Protein AF-A0A7H4NV39-F1 (afdb_monomer)

Sequence (110 aa):
MNKSQVEIFMLMVREGSIHIASQRLGIVPSLITTTVCALENELGFNLITRGRNIRKVTLTEKGHAFYRLAPELLRLLNAIADIRAGIKRPGESSPPGKIISSARENTGRF

Nearest PDB structures (foldseek):
  4iht-assembly2_C  TM=8.355E-01  e=1.349E-05  Acinetobacter baylyi ADP1
  4ihs-assembly3_C  TM=8.305E-01  e=1.190E-05  Acinetobacter baylyi ADP1
  4ihs-assembly1_B  TM=8.115E-01  e=1.349E-05  Acinetobacter baylyi ADP1
  5y9s-assembly1_B  TM=8.559E-01  e=1.060E-04  Vibrio vulnificus CMCP6
  7dwn-assembly1_D  TM=8.348E-01  e=5.050E-04  Aliivibrio fischeri ES114

Radius of gyration: 26.35 Å; Cα contacts (8 Å, |Δi|>4): 78; chains: 1; bounding box: 83×27×65 Å

InterPro domains:
  IPR000847 LysR, HTH, N-terminal domain [PF00126] (5-63)
  IPR000847 LysR, HTH, N-terminal domain [PS50931] (1-60)
  IPR036388 Winged helix-like DNA-binding domain superfamily [G3DSA:1.10.10.10] (1-85)
  IPR036390 Winged helix DNA-binding domain superfamily [SSF46785] (1-86)

Organism: NCBI:txid2058152

Secondary structure (DSSP, 8-state):
--HHHHHHHHHHHHHS-HHHHHHHHTS-HHHHHHHHHHHHHHHTS-SB---TT-SS--B-HHHHHHHHHHHHHHHHHHHHHHHHTT---TT-------------------

Solvent-accessible surface area (backbone atoms only — not comparable to full-atom values): 6749 Å² total; per-residue (Å²): 134,58,69,66,40,53,51,52,46,52,44,26,57,73,62,31,15,48,66,59,32,18,64,74,69,73,44,62,54,68,57,56,53,51,39,42,50,51,44,23,62,75,70,74,47,64,39,53,64,86,60,91,80,65,69,58,61,42,67,29,76,63,19,52,55,47,61,71,47,44,65,60,52,50,52,51,54,48,53,54,48,42,58,73,67,58,70,81,64,93,79,75,74,74,74,80,79,79,83,81,77,88,75,90,78,83,82,73,89,130

Mean predicted aligned error: 11.21 Å

Structure (mmCIF, N/CA/C/O backbone):
data_AF-A0A7H4NV39-F1
#
_entry.id   AF-A0A7H4NV39-F1
#
loop_
_atom_site.group_PDB
_atom_site.id
_atom_site.type_symbol
_atom_site.label_atom_id
_atom_site.label_alt_id
_atom_site.label_comp_id
_atom_site.label_asym_id
_atom_site.label_entity_id
_atom_site.label_seq_id
_atom_site.pdbx_PDB_ins_code
_atom_site.Cartn_x
_atom_site.Cartn_y
_atom_site.Cartn_z
_atom_site.occupancy
_atom_site.B_iso_or_equiv
_atom_site.auth_seq_id
_atom_site.auth_comp_id
_atom_site.auth_asym_id
_atom_site.auth_atom_id
_atom_site.pdbx_PDB_model_num
ATOM 1 N N . MET A 1 1 ? 1.103 8.136 -9.285 1.00 87.94 1 MET A N 1
ATOM 2 C CA . MET A 1 1 ? 1.259 6.920 -8.468 1.00 87.94 1 MET A CA 1
ATOM 3 C C . MET A 1 1 ? 2.587 6.315 -8.856 1.00 87.94 1 MET A C 1
ATOM 5 O O . MET A 1 1 ? 2.850 6.216 -10.051 1.00 87.94 1 MET A O 1
ATOM 9 N N . ASN A 1 2 ? 3.440 5.953 -7.901 1.00 90.94 2 ASN A N 1
ATOM 10 C CA . ASN A 1 2 ? 4.752 5.365 -8.171 1.00 90.94 2 ASN A CA 1
ATOM 11 C C . ASN A 1 2 ? 4.868 3.933 -7.619 1.00 90.94 2 ASN A C 1
ATOM 13 O O . ASN A 1 2 ? 4.080 3.498 -6.782 1.00 90.94 2 ASN A O 1
ATOM 17 N N . LYS A 1 3 ? 5.863 3.185 -8.109 1.00 94.69 3 LYS A N 1
ATOM 18 C CA . LYS A 1 3 ? 6.096 1.783 -7.732 1.00 94.69 3 LYS A CA 1
ATOM 19 C C . LYS A 1 3 ? 6.280 1.608 -6.218 1.00 94.69 3 LYS A C 1
ATOM 21 O O . LYS A 1 3 ? 5.638 0.748 -5.624 1.00 94.69 3 LYS A O 1
ATOM 26 N N . SER A 1 4 ? 7.097 2.454 -5.592 1.00 95.06 4 SER A N 1
ATOM 27 C CA . SER A 1 4 ? 7.420 2.353 -4.164 1.00 95.06 4 SER A CA 1
ATOM 28 C C . SER A 1 4 ? 6.196 2.542 -3.263 1.00 95.06 4 SER A C 1
ATOM 30 O O . SER A 1 4 ? 6.068 1.847 -2.259 1.00 95.06 4 SER A O 1
ATOM 32 N N . GLN A 1 5 ? 5.258 3.421 -3.634 1.00 96.25 5 GLN A N 1
ATOM 33 C CA . GLN A 1 5 ? 3.979 3.577 -2.935 1.00 96.25 5 GLN A CA 1
ATOM 34 C C . GLN A 1 5 ? 3.188 2.262 -2.919 1.00 96.25 5 GLN A C 1
ATOM 36 O O . GLN A 1 5 ? 2.689 1.849 -1.870 1.00 96.25 5 GLN A O 1
ATOM 41 N N . VAL A 1 6 ? 3.105 1.586 -4.069 1.00 97.06 6 VAL A N 1
ATOM 42 C CA . VAL A 1 6 ? 2.389 0.311 -4.212 1.00 97.06 6 VAL A CA 1
ATOM 43 C C . VAL A 1 6 ? 3.095 -0.804 -3.432 1.00 97.06 6 VAL A C 1
ATOM 45 O O . VAL A 1 6 ? 2.431 -1.583 -2.751 1.00 97.06 6 VAL A O 1
ATOM 48 N N . GLU A 1 7 ? 4.429 -0.862 -3.461 1.00 96.75 7 GLU A N 1
ATOM 49 C CA . GLU A 1 7 ? 5.216 -1.840 -2.692 1.00 96.75 7 GLU A CA 1
ATOM 50 C C . GLU A 1 7 ? 5.043 -1.667 -1.178 1.00 96.75 7 GLU A C 1
ATOM 52 O O . GLU A 1 7 ? 4.814 -2.647 -0.464 1.00 96.75 7 GLU A O 1
ATOM 57 N N . ILE A 1 8 ? 5.092 -0.424 -0.689 1.00 96.12 8 ILE A N 1
ATOM 58 C CA . ILE A 1 8 ? 4.892 -0.103 0.729 1.00 96.12 8 ILE A CA 1
ATOM 59 C C . ILE A 1 8 ? 3.480 -0.493 1.173 1.00 96.12 8 ILE A C 1
ATOM 61 O O . ILE A 1 8 ? 3.322 -1.117 2.224 1.00 96.12 8 ILE A O 1
ATOM 65 N N . PHE A 1 9 ? 2.461 -0.181 0.367 1.00 96.56 9 PHE A N 1
ATOM 66 C CA . PHE A 1 9 ? 1.089 -0.615 0.625 1.00 96.56 9 PHE A CA 1
ATOM 67 C C . PHE A 1 9 ? 0.981 -2.148 0.687 1.00 96.56 9 PHE A C 1
ATOM 69 O O . PHE A 1 9 ? 0.458 -2.690 1.660 1.00 96.56 9 PHE A O 1
ATOM 76 N N . MET A 1 10 ? 1.522 -2.858 -0.308 1.00 96.94 10 MET A N 1
ATOM 77 C CA . MET A 1 10 ? 1.486 -4.323 -0.366 1.00 96.94 10 MET A CA 1
ATOM 78 C C . MET A 1 10 ? 2.144 -4.968 0.855 1.00 96.94 10 MET A C 1
ATOM 80 O O . MET A 1 10 ? 1.593 -5.911 1.42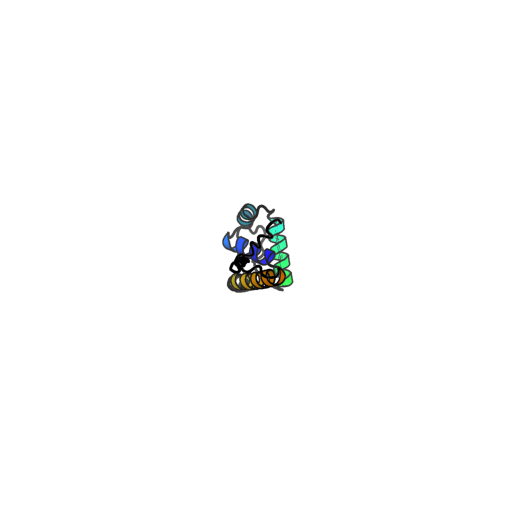7 1.00 96.94 10 MET A O 1
ATOM 84 N N . LEU A 1 11 ? 3.307 -4.461 1.271 1.00 95.69 11 LEU A N 1
ATOM 85 C CA . LEU A 1 11 ? 4.002 -4.968 2.447 1.00 95.69 11 LEU A CA 1
ATOM 86 C C . LEU A 1 11 ? 3.222 -4.670 3.731 1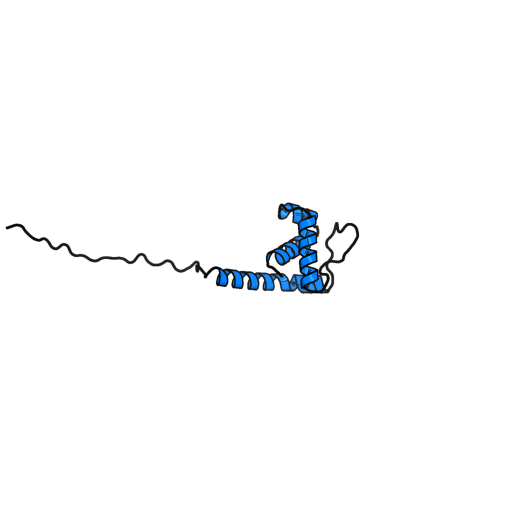.00 95.69 11 LEU A C 1
ATOM 88 O O . LEU A 1 11 ? 3.036 -5.570 4.543 1.00 95.69 11 LEU A O 1
ATOM 92 N N . MET A 1 12 ? 2.723 -3.443 3.897 1.00 93.88 12 MET A N 1
ATOM 93 C CA . MET A 1 12 ? 1.891 -3.063 5.043 1.00 93.88 12 MET A CA 1
ATOM 94 C C . MET A 1 12 ? 0.702 -4.017 5.214 1.00 93.88 12 MET A C 1
ATOM 96 O O . MET A 1 12 ? 0.437 -4.477 6.325 1.00 93.88 12 MET A O 1
ATOM 100 N N . VAL A 1 13 ? -0.012 -4.309 4.124 1.00 94.38 13 VAL A N 1
ATOM 101 C CA . VAL A 1 13 ? -1.178 -5.202 4.138 1.00 94.38 13 VAL A CA 1
ATOM 102 C C . VAL A 1 13 ? -0.769 -6.636 4.455 1.00 94.38 13 VAL A C 1
ATOM 104 O O . VAL A 1 13 ? -1.420 -7.275 5.279 1.00 94.38 13 VAL A O 1
ATOM 107 N N . ARG A 1 14 ? 0.320 -7.128 3.850 1.00 94.56 14 ARG A N 1
ATOM 108 C CA . ARG A 1 14 ? 0.839 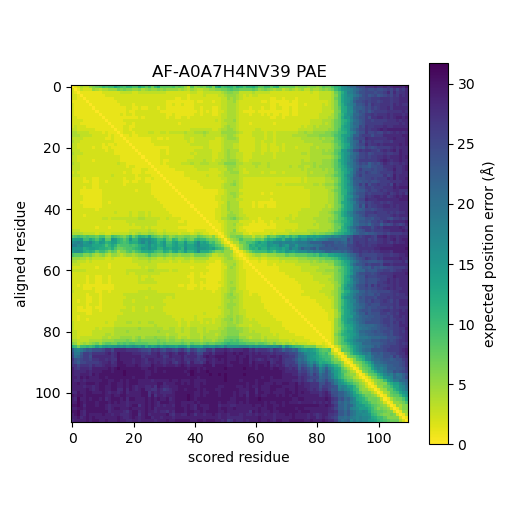-8.484 4.085 1.00 94.56 14 ARG A CA 1
ATOM 109 C C . ARG A 1 14 ? 1.207 -8.717 5.548 1.00 94.56 14 ARG A C 1
ATOM 111 O O . ARG A 1 14 ? 0.876 -9.765 6.091 1.00 94.56 14 ARG A O 1
ATOM 118 N N . GLU A 1 15 ? 1.858 -7.746 6.182 1.00 93.88 15 GLU A N 1
ATOM 119 C CA . GLU A 1 15 ? 2.233 -7.845 7.596 1.00 93.88 15 GLU A CA 1
ATOM 120 C C . GLU A 1 15 ? 1.052 -7.602 8.543 1.00 93.88 15 GLU A C 1
ATOM 122 O O . GLU A 1 15 ? 1.130 -7.916 9.729 1.00 93.88 15 GLU A O 1
ATOM 127 N N . GLY A 1 16 ? -0.023 -6.972 8.060 1.00 91.56 16 GLY A N 1
ATOM 128 C CA . GLY A 1 16 ? -1.170 -6.578 8.879 1.00 91.56 16 GLY A CA 1
ATOM 129 C C . GLY A 1 16 ? -0.851 -5.516 9.941 1.00 91.56 16 GLY A C 1
ATOM 130 O O . GLY A 1 16 ? -1.730 -5.154 10.725 1.00 91.56 16 GLY A O 1
ATOM 131 N N . SER A 1 17 ? 0.384 -5.003 9.979 1.00 91.00 17 SER A N 1
ATOM 132 C CA . SER A 1 17 ? 0.889 -4.065 10.981 1.00 91.00 17 SER A CA 1
ATOM 133 C C . SER A 1 17 ? 1.883 -3.084 10.369 1.00 91.00 17 SER A C 1
ATOM 135 O O . SER A 1 17 ? 2.897 -3.467 9.783 1.00 91.00 17 SER A O 1
ATOM 137 N N . ILE A 1 18 ? 1.626 -1.794 10.588 1.00 91.25 18 ILE A N 1
ATOM 138 C CA . ILE A 1 18 ? 2.506 -0.700 10.155 1.00 91.25 18 ILE A CA 1
ATOM 139 C C . ILE A 1 18 ? 3.864 -0.794 10.861 1.00 91.25 18 ILE A C 1
ATOM 141 O O . ILE A 1 18 ? 4.895 -0.516 10.256 1.00 91.25 18 ILE A O 1
ATOM 145 N N . HIS A 1 19 ? 3.879 -1.218 12.129 1.00 91.88 19 HIS A N 1
ATOM 146 C CA . HIS A 1 19 ? 5.116 -1.349 12.895 1.00 91.88 19 HIS A CA 1
ATOM 147 C C . HIS A 1 19 ? 6.015 -2.458 12.335 1.00 91.88 19 HIS A C 1
ATOM 149 O O . HIS A 1 19 ? 7.206 -2.238 12.143 1.00 91.88 19 HIS A O 1
ATOM 155 N N . ILE A 1 20 ? 5.447 -3.621 12.001 1.00 93.81 20 ILE A N 1
ATOM 156 C CA . ILE A 1 20 ? 6.215 -4.729 11.413 1.00 93.81 20 ILE A CA 1
ATOM 157 C C . ILE A 1 20 ? 6.736 -4.340 10.022 1.00 93.81 20 ILE A C 1
ATOM 159 O O . ILE A 1 20 ? 7.906 -4.567 9.715 1.00 93.81 20 ILE A O 1
ATOM 163 N N . ALA A 1 21 ? 5.910 -3.684 9.202 1.00 93.56 21 ALA A N 1
ATOM 164 C CA . ALA A 1 21 ? 6.338 -3.175 7.899 1.00 93.56 21 ALA A CA 1
ATOM 165 C C . ALA A 1 21 ? 7.465 -2.130 8.019 1.00 93.56 21 ALA A C 1
ATOM 167 O O . ALA A 1 21 ? 8.415 -2.165 7.242 1.00 93.56 21 ALA A O 1
ATOM 168 N N . SER A 1 22 ? 7.394 -1.246 9.019 1.00 93.81 22 SER A N 1
ATOM 169 C CA . SER A 1 22 ? 8.444 -0.273 9.352 1.00 93.81 22 SER A CA 1
ATOM 170 C C . SER A 1 22 ? 9.772 -0.954 9.675 1.00 93.81 22 SER A C 1
ATOM 172 O O . SER A 1 22 ? 10.786 -0.598 9.079 1.00 93.81 22 SER A O 1
ATOM 174 N N . GLN A 1 23 ? 9.757 -1.982 10.528 1.00 95.50 23 GLN A N 1
ATOM 175 C CA . GLN A 1 23 ? 10.955 -2.764 10.850 1.00 95.50 23 GLN A CA 1
ATOM 176 C C . GLN A 1 23 ? 11.528 -3.472 9.616 1.00 95.50 23 GLN A C 1
ATOM 178 O O . GLN A 1 23 ? 12.736 -3.454 9.403 1.00 95.50 23 GLN A O 1
ATOM 183 N N . ARG A 1 24 ? 10.672 -4.043 8.758 1.00 95.56 24 ARG A N 1
ATOM 184 C CA . ARG A 1 24 ? 11.114 -4.722 7.528 1.00 95.56 24 ARG A CA 1
ATOM 185 C C . ARG A 1 24 ? 11.714 -3.785 6.485 1.00 95.56 24 ARG A C 1
ATOM 187 O O . ARG A 1 24 ? 12.627 -4.188 5.775 1.00 95.56 24 ARG A O 1
ATOM 194 N N . LEU A 1 25 ? 11.184 -2.571 6.365 1.00 94.69 25 LEU A N 1
ATOM 195 C CA . LEU A 1 25 ? 11.664 -1.574 5.405 1.00 94.69 25 LEU A CA 1
ATOM 196 C C . LEU A 1 25 ? 12.808 -0.713 5.951 1.00 94.69 25 LEU A C 1
ATOM 198 O O . LEU A 1 25 ? 13.430 0.006 5.176 1.00 94.69 25 LEU A O 1
ATOM 202 N N . GLY A 1 26 ? 13.062 -0.737 7.263 1.00 96.25 26 GLY A N 1
ATOM 203 C CA . GLY A 1 26 ? 14.040 0.145 7.902 1.00 96.25 26 GLY A CA 1
ATOM 204 C C . GLY A 1 26 ? 13.651 1.627 7.851 1.00 96.25 26 GLY A C 1
ATOM 205 O O . GLY A 1 26 ? 14.521 2.492 7.874 1.00 96.25 26 GLY A O 1
ATOM 206 N N . ILE A 1 27 ? 12.353 1.937 7.758 1.00 95.38 27 ILE A N 1
ATOM 207 C CA . ILE A 1 27 ? 11.841 3.314 7.685 1.00 95.38 27 ILE A CA 1
ATOM 208 C C . ILE A 1 27 ? 10.874 3.607 8.823 1.00 95.38 27 ILE A C 1
ATOM 210 O O . ILE A 1 27 ? 10.224 2.706 9.349 1.00 95.38 27 ILE A O 1
ATOM 214 N N . VAL A 1 28 ? 10.727 4.881 9.182 1.00 95.06 28 VAL A N 1
ATOM 215 C CA . VAL A 1 28 ? 9.822 5.301 10.261 1.00 95.06 28 VAL A CA 1
ATOM 216 C C . VAL A 1 28 ? 8.340 5.059 9.903 1.00 95.06 28 VAL A C 1
ATOM 218 O O . VAL A 1 28 ? 7.947 5.277 8.753 1.00 95.06 28 VAL A O 1
ATOM 221 N N . PRO A 1 29 ? 7.471 4.667 10.863 1.00 92.19 29 PRO A N 1
ATOM 222 C CA . PRO A 1 29 ? 6.051 4.396 10.600 1.00 92.19 29 PRO A CA 1
ATOM 223 C C . PRO A 1 29 ? 5.293 5.559 9.943 1.00 9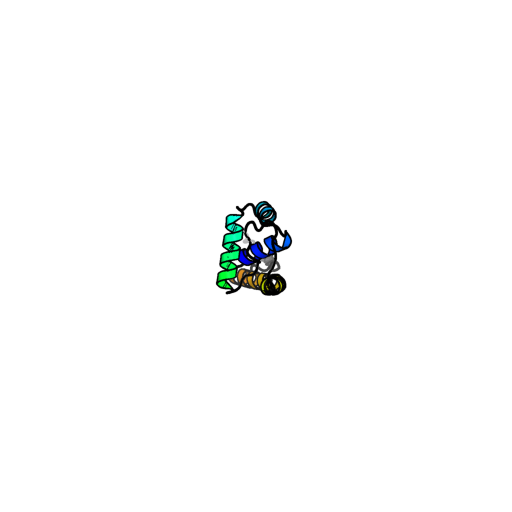2.19 29 PRO A C 1
ATOM 225 O O . PRO A 1 29 ? 4.414 5.333 9.113 1.00 92.19 29 PRO A O 1
ATOM 228 N N . SER A 1 30 ? 5.654 6.803 10.277 1.00 92.81 30 SER A N 1
ATOM 229 C CA . SER A 1 30 ? 5.056 8.011 9.697 1.00 92.81 30 SER A CA 1
ATOM 230 C C . SER A 1 30 ? 5.302 8.131 8.191 1.00 92.81 30 SER A C 1
ATOM 232 O O . SER A 1 30 ? 4.431 8.617 7.466 1.00 92.81 30 SER A O 1
ATOM 234 N N . LEU A 1 31 ? 6.450 7.655 7.695 1.00 94.56 31 LEU A N 1
ATOM 235 C CA . LEU A 1 31 ? 6.753 7.651 6.264 1.00 94.56 31 LEU A CA 1
ATOM 236 C C . LEU A 1 31 ? 5.844 6.666 5.528 1.00 94.56 31 LEU A C 1
ATOM 238 O O . LEU A 1 31 ? 5.302 6.997 4.475 1.00 94.56 31 LEU A O 1
ATOM 242 N N . ILE A 1 32 ? 5.607 5.492 6.116 1.00 93.94 32 ILE A N 1
ATOM 243 C CA . ILE A 1 32 ? 4.697 4.483 5.570 1.00 93.94 32 ILE A CA 1
ATOM 244 C C . ILE A 1 32 ? 3.273 5.042 5.465 1.00 93.94 32 ILE A C 1
ATOM 246 O O . ILE A 1 32 ? 2.663 4.980 4.396 1.00 93.94 32 ILE A O 1
ATOM 250 N N . THR A 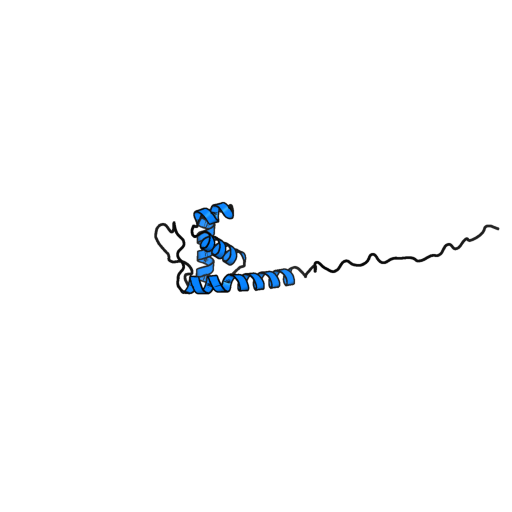1 33 ? 2.744 5.625 6.546 1.00 92.44 33 THR A N 1
ATOM 251 C CA . THR A 1 33 ? 1.381 6.180 6.543 1.00 92.44 33 THR A CA 1
ATOM 252 C C . THR A 1 33 ? 1.238 7.345 5.575 1.00 92.44 33 THR A C 1
ATOM 254 O O . THR A 1 33 ? 0.234 7.431 4.876 1.00 92.44 33 THR A O 1
ATOM 257 N N . THR A 1 34 ? 2.243 8.222 5.501 1.00 94.62 34 THR A N 1
ATOM 258 C CA . THR A 1 34 ? 2.239 9.363 4.572 1.00 94.62 34 THR A CA 1
ATOM 259 C C . THR A 1 34 ? 2.261 8.883 3.125 1.00 94.62 34 THR A C 1
ATOM 261 O O . THR A 1 34 ? 1.504 9.383 2.299 1.00 94.62 34 THR A O 1
ATOM 264 N N . THR A 1 35 ? 3.064 7.858 2.832 1.00 95.94 35 THR A N 1
ATOM 265 C CA . THR A 1 35 ? 3.164 7.262 1.496 1.00 95.94 35 THR A CA 1
ATOM 266 C C . THR A 1 35 ? 1.844 6.628 1.057 1.00 95.94 35 THR A C 1
ATOM 268 O O . THR A 1 35 ? 1.391 6.875 -0.059 1.00 95.94 35 THR A O 1
ATOM 271 N N . VAL A 1 36 ? 1.195 5.848 1.930 1.00 94.75 36 VAL A N 1
ATOM 272 C CA . VAL A 1 36 ? -0.115 5.250 1.619 1.00 94.75 36 VAL A CA 1
ATOM 273 C C . VAL A 1 36 ? -1.202 6.318 1.508 1.00 94.75 36 VAL A C 1
ATOM 275 O O . VAL A 1 36 ? -2.026 6.240 0.608 1.00 94.75 36 VAL A O 1
ATOM 278 N N . CYS A 1 37 ? -1.172 7.359 2.342 1.00 94.88 37 CYS A N 1
ATOM 279 C CA . CYS A 1 37 ? -2.104 8.482 2.233 1.00 94.88 37 CYS A CA 1
ATOM 280 C C . CYS A 1 37 ? -1.956 9.217 0.889 1.00 94.88 37 CYS A C 1
ATOM 282 O O . CYS A 1 37 ? -2.952 9.530 0.246 1.00 94.88 37 CYS A O 1
ATOM 284 N N . ALA A 1 38 ? -0.720 9.448 0.432 1.00 96.50 38 ALA A N 1
ATOM 285 C CA . ALA A 1 38 ? -0.464 10.019 -0.888 1.00 96.50 38 ALA A CA 1
ATOM 286 C C . ALA A 1 38 ? -1.013 9.118 -2.005 1.00 96.50 38 ALA A C 1
ATOM 288 O O . ALA A 1 38 ? -1.700 9.608 -2.896 1.00 96.50 38 ALA A O 1
ATOM 289 N N . LEU A 1 39 ? -0.798 7.800 -1.911 1.00 97.12 39 LEU A N 1
ATOM 290 C CA . LEU A 1 39 ? -1.364 6.836 -2.856 1.00 97.12 39 LEU A CA 1
ATOM 291 C C . LEU A 1 39 ? -2.900 6.898 -2.894 1.00 97.12 39 LEU A C 1
ATOM 293 O O . LEU A 1 39 ? -3.480 6.962 -3.971 1.00 97.12 39 LEU A O 1
ATOM 297 N N . GLU A 1 40 ? -3.562 6.910 -1.737 1.00 96.69 40 GLU A N 1
ATOM 298 C CA . GLU A 1 40 ? -5.025 7.018 -1.638 1.00 96.69 40 GLU A CA 1
ATOM 299 C C . GLU A 1 40 ? -5.558 8.320 -2.244 1.00 96.69 40 GLU A C 1
ATOM 301 O O . GLU A 1 40 ? -6.560 8.301 -2.962 1.00 96.69 40 GLU A O 1
ATOM 306 N N . ASN A 1 41 ? -4.871 9.440 -1.999 1.00 96.50 41 ASN A N 1
ATOM 307 C CA . ASN A 1 41 ? -5.232 10.740 -2.563 1.00 96.50 41 ASN A CA 1
ATOM 308 C C . ASN A 1 41 ? -5.141 10.731 -4.092 1.00 96.50 41 ASN A C 1
ATOM 310 O O . ASN A 1 41 ? -6.035 11.237 -4.764 1.00 96.50 41 ASN A O 1
ATOM 314 N N . GLU A 1 42 ? -4.087 10.131 -4.642 1.00 96.44 42 GLU A N 1
ATOM 315 C CA . GLU A 1 42 ? -3.906 10.012 -6.088 1.00 96.44 42 GLU A CA 1
ATOM 316 C C . GLU A 1 42 ? -4.919 9.051 -6.734 1.00 96.44 42 GLU A C 1
ATOM 318 O O . GLU A 1 42 ? -5.342 9.276 -7.866 1.00 96.44 42 GLU A O 1
ATOM 323 N N . LEU A 1 43 ? -5.327 7.995 -6.024 1.00 96.06 43 LEU A N 1
ATOM 324 C CA . LEU A 1 43 ? -6.356 7.053 -6.479 1.00 96.06 43 LEU A CA 1
ATOM 325 C C . LEU A 1 43 ? -7.784 7.609 -6.340 1.00 96.06 43 LEU A C 1
ATOM 327 O O . LEU A 1 43 ? -8.701 7.116 -6.997 1.00 96.06 43 LEU A O 1
ATOM 331 N N . GLY A 1 44 ? -7.994 8.601 -5.472 1.00 97.12 44 GLY A N 1
ATOM 332 C CA . GLY A 1 44 ? -9.312 9.164 -5.170 1.00 97.12 44 GLY A CA 1
ATOM 333 C C . GLY A 1 44 ? -10.182 8.274 -4.272 1.00 97.12 44 GLY A C 1
ATOM 334 O O . GLY A 1 44 ? -11.400 8.453 -4.210 1.00 97.12 44 GLY A O 1
ATOM 335 N N . PHE A 1 45 ? -9.595 7.291 -3.585 1.00 95.94 45 PHE A N 1
ATOM 336 C CA . PHE A 1 45 ? -10.305 6.450 -2.622 1.00 95.94 45 PHE A CA 1
ATOM 337 C C . PHE A 1 45 ? -9.389 5.890 -1.535 1.00 95.94 45 PHE A C 1
ATOM 339 O O . PHE A 1 45 ? -8.204 5.650 -1.747 1.00 95.94 45 PHE A O 1
ATOM 346 N N . ASN A 1 46 ? -9.977 5.616 -0.369 1.00 96.19 46 ASN A N 1
ATOM 347 C CA . ASN A 1 46 ? -9.265 4.994 0.743 1.00 96.19 46 ASN A CA 1
ATOM 348 C C . ASN A 1 46 ? -9.043 3.498 0.475 1.00 96.19 46 ASN A C 1
ATOM 350 O O . ASN A 1 46 ? -9.989 2.767 0.164 1.00 96.19 46 ASN A O 1
ATOM 354 N N . LEU A 1 47 ? -7.807 3.045 0.649 1.00 96.06 47 LEU A N 1
ATOM 355 C CA . LEU A 1 47 ? -7.375 1.653 0.600 1.00 96.06 47 LEU A CA 1
ATOM 356 C C . LEU A 1 47 ? -7.507 0.991 1.973 1.00 96.06 47 LEU A C 1
ATOM 358 O O . LEU A 1 47 ? -7.854 -0.187 2.059 1.00 96.06 47 LEU A O 1
ATOM 362 N N . ILE A 1 48 ? -7.256 1.743 3.044 1.00 93.75 48 ILE A N 1
ATOM 363 C CA . ILE A 1 48 ? -7.350 1.256 4.421 1.00 93.75 48 ILE A CA 1
ATOM 364 C C . ILE A 1 48 ? -8.438 1.993 5.204 1.00 93.75 48 ILE A C 1
ATOM 366 O O . ILE A 1 48 ? -8.708 3.177 4.997 1.00 93.75 48 ILE A O 1
ATOM 370 N N . THR A 1 49 ? -9.067 1.291 6.141 1.00 91.06 49 THR A N 1
ATOM 371 C CA . THR A 1 49 ? -9.997 1.902 7.089 1.00 91.06 49 THR A CA 1
ATOM 372 C C . THR A 1 49 ? -9.210 2.772 8.064 1.00 91.06 49 THR A C 1
ATOM 374 O O . THR A 1 49 ? -8.314 2.293 8.764 1.00 91.06 49 THR A O 1
ATOM 377 N N . ARG A 1 50 ? -9.541 4.066 8.123 1.00 81.25 50 ARG A N 1
ATOM 378 C CA . ARG A 1 50 ? -8.894 5.012 9.039 1.00 81.25 50 ARG A CA 1
ATOM 379 C C . ARG A 1 50 ? -9.492 4.881 10.439 1.00 81.25 50 ARG A C 1
ATOM 381 O O . ARG A 1 50 ? -10.706 4.892 10.606 1.00 81.25 50 ARG A O 1
ATOM 388 N N . GLY A 1 51 ? -8.631 4.792 11.449 1.00 69.38 51 GLY A N 1
ATOM 389 C CA . GLY A 1 51 ? -9.020 4.754 12.858 1.00 69.38 51 GLY A CA 1
ATOM 390 C C . GLY A 1 51 ? -7.954 5.391 13.746 1.00 69.38 51 GLY A C 1
ATOM 391 O O . GLY A 1 51 ? -6.785 5.478 13.368 1.00 69.38 51 GLY A O 1
ATOM 392 N N . ARG A 1 52 ? -8.337 5.850 14.942 1.00 58.75 52 ARG A N 1
ATOM 393 C CA . ARG A 1 52 ? -7.366 6.282 15.960 1.00 58.75 52 ARG A CA 1
ATOM 394 C C . ARG A 1 52 ? -6.583 5.048 16.418 1.00 58.75 52 ARG A C 1
ATOM 396 O O . ARG A 1 52 ? -7.192 4.113 16.917 1.00 58.75 52 ARG A O 1
ATOM 403 N N . ASN A 1 53 ? -5.256 5.058 16.266 1.00 61.84 53 ASN A N 1
ATOM 404 C CA . ASN A 1 53 ? -4.361 3.923 16.545 1.00 61.84 53 ASN A CA 1
ATOM 405 C C . ASN A 1 53 ? -4.576 2.705 15.629 1.00 61.84 53 ASN A C 1
ATOM 407 O O . ASN A 1 53 ? -4.951 1.632 16.099 1.00 61.84 53 ASN A O 1
ATOM 411 N N . ILE A 1 54 ? -4.266 2.842 14.333 1.00 62.41 54 ILE A N 1
ATOM 412 C CA . ILE A 1 54 ? -4.188 1.721 13.376 1.00 62.41 54 ILE A CA 1
ATOM 413 C C . ILE A 1 54 ? -3.018 0.795 13.771 1.00 62.41 54 ILE A C 1
ATOM 415 O O . ILE A 1 54 ? -1.953 0.794 13.161 1.00 62.41 54 ILE A O 1
ATOM 419 N N . ARG A 1 55 ? -3.190 0.018 14.846 1.00 67.75 55 ARG A N 1
ATOM 420 C CA . ARG A 1 55 ? -2.275 -1.067 15.236 1.00 67.75 55 ARG A CA 1
ATOM 421 C C . ARG A 1 55 ? -2.415 -2.257 14.292 1.00 67.75 55 ARG A C 1
ATOM 423 O O . ARG A 1 55 ? -1.467 -3.014 14.119 1.00 67.75 55 ARG A O 1
ATOM 430 N N . LYS A 1 56 ? -3.595 -2.388 13.681 1.00 81.81 56 LYS A N 1
ATOM 431 C CA . LYS A 1 56 ? -3.939 -3.422 12.715 1.00 81.81 56 LYS A CA 1
ATOM 432 C C . LYS A 1 56 ? -4.416 -2.781 11.422 1.00 81.81 56 LYS A C 1
ATOM 434 O O . LYS A 1 56 ? -5.305 -1.931 11.435 1.00 81.81 56 LYS A O 1
ATOM 439 N N . VAL A 1 57 ? -3.828 -3.209 10.318 1.00 89.94 57 VAL A N 1
ATOM 440 C CA . VAL A 1 57 ? -4.201 -2.773 8.974 1.00 89.94 57 VAL A CA 1
ATOM 441 C C . VAL A 1 57 ? -5.495 -3.484 8.593 1.00 89.94 57 VAL A C 1
ATOM 443 O O . VAL A 1 57 ? -5.571 -4.710 8.630 1.00 89.94 57 VAL A O 1
ATOM 446 N N . THR A 1 58 ? -6.522 -2.709 8.257 1.00 91.88 58 THR A N 1
ATOM 447 C CA . THR A 1 58 ? -7.808 -3.222 7.769 1.00 91.88 58 THR A CA 1
ATOM 448 C C . THR A 1 58 ? -8.084 -2.575 6.424 1.00 91.88 58 THR A C 1
ATOM 450 O O . THR A 1 58 ? -8.035 -1.351 6.321 1.00 91.88 58 THR A O 1
ATOM 453 N N . LEU A 1 59 ? -8.331 -3.385 5.398 1.00 95.12 59 LEU A N 1
ATOM 454 C CA . LEU A 1 59 ? -8.623 -2.899 4.053 1.00 95.12 59 LEU A CA 1
ATOM 455 C C . LEU A 1 59 ? -10.085 -2.466 3.931 1.00 95.12 59 LEU A C 1
ATOM 457 O O . LEU A 1 59 ? -10.976 -3.052 4.544 1.00 95.12 59 LEU A O 1
ATOM 461 N N . THR A 1 60 ? -10.327 -1.462 3.094 1.00 96.56 60 THR A N 1
ATOM 462 C CA . THR A 1 60 ? -11.669 -1.172 2.578 1.00 96.56 60 THR A CA 1
ATOM 463 C C . THR A 1 60 ? -12.021 -2.158 1.458 1.00 96.56 60 THR A C 1
ATOM 465 O O . THR A 1 60 ? -11.160 -2.883 0.956 1.00 96.56 60 THR A O 1
ATOM 468 N N . GLU A 1 61 ? -13.270 -2.159 0.990 1.00 96.88 61 GLU A N 1
ATOM 469 C CA . GLU A 1 61 ? -13.670 -2.946 -0.187 1.00 96.88 61 GLU A CA 1
ATOM 470 C C . GLU A 1 61 ? -12.824 -2.603 -1.429 1.00 96.88 61 GLU A C 1
ATOM 472 O O . GLU A 1 61 ? -12.268 -3.488 -2.087 1.00 96.88 61 GLU A O 1
ATOM 477 N N . LYS A 1 62 ? -12.638 -1.303 -1.700 1.00 97.62 62 LYS A N 1
ATOM 478 C CA . LYS A 1 62 ? -11.761 -0.820 -2.776 1.00 97.62 62 LYS A CA 1
ATOM 479 C C . LYS A 1 62 ? -10.298 -1.192 -2.527 1.00 97.62 62 LYS A C 1
ATOM 481 O O . LYS A 1 62 ? -9.595 -1.549 -3.466 1.00 97.62 62 LYS A O 1
ATOM 486 N N . GLY A 1 63 ? -9.857 -1.181 -1.270 1.00 97.44 63 GLY A N 1
ATOM 487 C CA . GLY A 1 63 ? -8.539 -1.655 -0.855 1.00 97.44 63 GLY A CA 1
ATOM 488 C C . GLY A 1 63 ? -8.304 -3.128 -1.169 1.00 97.44 63 GLY A C 1
ATOM 489 O O . GLY A 1 63 ? -7.256 -3.477 -1.706 1.00 97.44 63 GLY A O 1
ATOM 490 N N . HIS A 1 64 ? -9.289 -3.991 -0.912 1.00 97.50 64 HIS A N 1
ATOM 491 C CA . HIS A 1 64 ? -9.234 -5.403 -1.296 1.00 97.50 64 HIS A CA 1
ATOM 492 C C . HIS A 1 64 ? -9.155 -5.586 -2.813 1.00 97.50 64 HIS A C 1
ATOM 494 O O . HIS A 1 64 ? -8.364 -6.403 -3.287 1.00 97.50 64 HIS A O 1
ATOM 500 N N . ALA A 1 65 ? -9.948 -4.832 -3.579 1.00 97.94 65 ALA A N 1
ATOM 501 C CA . ALA A 1 65 ? -9.881 -4.863 -5.037 1.00 97.94 65 ALA A CA 1
ATOM 502 C C . ALA A 1 65 ? -8.505 -4.413 -5.551 1.00 97.94 65 ALA A C 1
ATOM 504 O O . ALA A 1 65 ? -7.893 -5.110 -6.359 1.00 97.94 65 ALA A O 1
ATOM 505 N N . PHE A 1 66 ? -7.981 -3.308 -5.022 1.00 97.88 66 PHE A N 1
ATOM 506 C CA . PHE A 1 66 ? -6.667 -2.791 -5.389 1.00 97.88 66 PHE A CA 1
ATOM 507 C C . PHE A 1 66 ? -5.534 -3.754 -5.011 1.00 97.88 66 PHE A C 1
ATOM 509 O O . PHE A 1 66 ? -4.661 -4.018 -5.832 1.00 97.88 66 PHE A O 1
ATOM 516 N N . TYR A 1 67 ? -5.573 -4.355 -3.818 1.00 97.44 67 TYR A N 1
ATOM 517 C CA . TYR A 1 67 ? -4.580 -5.341 -3.377 1.00 97.44 67 TYR A CA 1
ATOM 518 C C . TYR A 1 67 ? -4.500 -6.559 -4.309 1.00 97.44 67 TYR A C 1
ATOM 520 O O . TYR A 1 67 ? -3.409 -7.057 -4.573 1.00 97.44 67 TYR A O 1
ATOM 528 N N . ARG A 1 68 ? -5.633 -7.013 -4.869 1.00 97.50 68 ARG A N 1
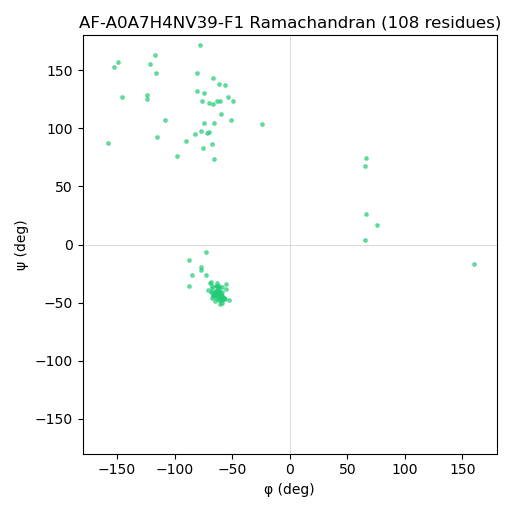ATOM 529 C CA . ARG A 1 68 ? -5.645 -8.093 -5.873 1.00 97.50 68 ARG A CA 1
ATOM 530 C C . ARG A 1 68 ? -5.007 -7.683 -7.205 1.00 97.50 68 ARG A C 1
ATOM 532 O O . ARG A 1 68 ? -4.415 -8.529 -7.863 1.00 97.50 68 ARG A O 1
ATOM 539 N N . LEU A 1 69 ? -5.120 -6.413 -7.596 1.00 97.19 69 LEU A N 1
ATOM 540 C CA . LEU A 1 69 ? -4.568 -5.881 -8.852 1.00 97.19 69 LEU A CA 1
ATOM 541 C C . LEU A 1 69 ? -3.092 -5.472 -8.740 1.00 97.19 69 LEU A C 1
ATOM 543 O O . LEU A 1 69 ? -2.364 -5.478 -9.733 1.00 97.19 69 LEU A O 1
ATOM 547 N N . ALA A 1 70 ? -2.642 -5.120 -7.537 1.00 96.75 70 ALA A N 1
ATOM 548 C CA . ALA A 1 70 ? -1.317 -4.571 -7.284 1.00 96.75 70 ALA A CA 1
ATOM 549 C C . ALA A 1 70 ? -0.140 -5.437 -7.790 1.00 96.75 70 ALA A C 1
ATOM 551 O O . ALA A 1 70 ? 0.804 -4.847 -8.317 1.00 96.75 70 ALA A O 1
ATOM 552 N N . PRO A 1 71 ? -0.149 -6.788 -7.714 1.00 96.88 71 PRO A N 1
ATOM 553 C CA . PRO A 1 71 ? 0.929 -7.602 -8.281 1.00 96.88 71 PRO A CA 1
ATOM 554 C C . PRO A 1 71 ? 1.122 -7.400 -9.789 1.00 96.88 71 PRO A C 1
ATOM 556 O O . PRO A 1 71 ? 2.253 -7.234 -10.245 1.00 96.88 71 PRO A O 1
ATOM 559 N N . GLU A 1 72 ? 0.031 -7.358 -10.557 1.00 97.44 72 GLU A N 1
ATOM 560 C CA . GLU A 1 72 ? 0.103 -7.150 -12.007 1.00 97.44 72 GLU A CA 1
ATOM 561 C C . GLU A 1 72 ? 0.514 -5.713 -12.338 1.00 97.44 72 GLU A C 1
ATOM 563 O O . GLU A 1 72 ? 1.361 -5.487 -13.201 1.00 97.44 72 GLU A O 1
ATOM 568 N N . LEU A 1 73 ? 0.003 -4.734 -11.586 1.00 96.44 73 LEU A N 1
ATOM 569 C CA . LEU A 1 73 ? 0.442 -3.345 -11.707 1.00 96.44 73 LEU A CA 1
ATOM 570 C C . LEU A 1 73 ? 1.956 -3.206 -11.475 1.00 96.44 73 LEU A C 1
ATOM 572 O O . LEU A 1 73 ? 2.640 -2.550 -12.258 1.00 96.44 73 LEU A O 1
ATOM 576 N N . LEU A 1 74 ? 2.500 -3.842 -10.434 1.00 96.69 74 LEU A N 1
ATOM 577 C CA . LEU A 1 74 ? 3.940 -3.839 -10.160 1.00 96.69 74 LEU A CA 1
ATOM 578 C C . LEU A 1 74 ? 4.738 -4.500 -11.289 1.00 96.69 74 LEU A C 1
ATOM 580 O O . LEU A 1 74 ? 5.796 -3.989 -11.659 1.00 96.69 74 LEU A O 1
ATOM 584 N N . ARG A 1 75 ? 4.228 -5.593 -11.871 1.00 96.75 75 ARG A N 1
ATOM 585 C CA . ARG A 1 75 ? 4.843 -6.250 -13.033 1.00 96.75 75 ARG A CA 1
ATOM 586 C C . ARG A 1 75 ? 4.942 -5.298 -14.227 1.00 96.75 75 ARG A C 1
ATOM 588 O O . ARG A 1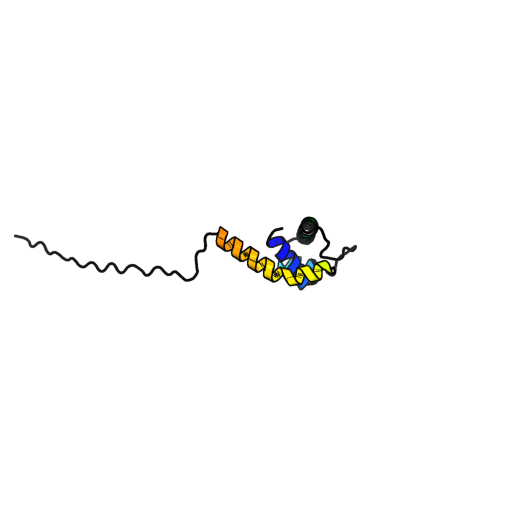 75 ? 6.008 -5.195 -14.831 1.00 96.75 75 ARG A O 1
ATOM 595 N N . LEU A 1 76 ? 3.867 -4.570 -14.531 1.00 96.50 76 LEU A N 1
ATOM 596 C CA . LEU A 1 76 ? 3.842 -3.581 -15.613 1.00 96.50 76 LEU A CA 1
ATOM 597 C C . LEU A 1 76 ? 4.780 -2.400 -15.334 1.00 96.50 76 LEU A C 1
ATOM 599 O O . LEU A 1 76 ? 5.542 -2.003 -16.213 1.00 96.50 76 LEU A O 1
ATOM 603 N N . LEU A 1 77 ? 4.785 -1.872 -14.106 1.00 95.06 77 LEU A N 1
ATOM 604 C CA . LEU A 1 77 ? 5.692 -0.791 -13.708 1.00 95.06 77 LEU A CA 1
ATOM 605 C C . LEU A 1 77 ? 7.168 -1.204 -13.817 1.00 95.06 77 LEU A C 1
ATOM 607 O O . LEU A 1 77 ? 7.991 -0.392 -14.239 1.00 95.06 77 LEU A O 1
ATOM 611 N N . ASN A 1 78 ? 7.501 -2.456 -13.485 1.00 93.69 78 ASN A N 1
ATOM 612 C CA . ASN A 1 78 ? 8.846 -3.006 -13.673 1.00 93.69 78 ASN A CA 1
ATOM 613 C C . ASN A 1 78 ? 9.218 -3.096 -15.153 1.00 93.69 78 ASN A C 1
ATOM 615 O O . ASN A 1 78 ? 10.264 -2.587 -15.536 1.00 93.69 78 ASN A O 1
ATOM 619 N N . ALA A 1 79 ? 8.340 -3.649 -15.994 1.00 94.50 79 ALA A N 1
ATOM 620 C CA . ALA A 1 79 ? 8.595 -3.737 -17.430 1.00 94.50 79 ALA A CA 1
ATOM 621 C C . ALA A 1 79 ? 8.823 -2.350 -18.061 1.00 94.50 79 ALA A C 1
ATOM 623 O O . ALA A 1 79 ? 9.731 -2.171 -18.870 1.00 94.50 79 ALA A O 1
ATOM 624 N N . ILE A 1 80 ? 8.045 -1.341 -17.652 1.00 93.69 80 ILE A N 1
ATOM 625 C CA . ILE A 1 80 ? 8.240 0.050 -18.089 1.00 93.69 80 ILE A CA 1
ATOM 626 C C . ILE A 1 80 ? 9.598 0.593 -17.617 1.00 93.69 80 ILE A C 1
ATOM 628 O O . ILE A 1 80 ? 10.276 1.291 -18.375 1.00 93.69 80 ILE A O 1
ATOM 632 N N . ALA A 1 81 ? 10.009 0.286 -16.383 1.00 91.62 81 ALA A N 1
ATOM 633 C CA . ALA A 1 81 ? 11.314 0.687 -15.861 1.00 91.62 81 ALA A CA 1
ATOM 634 C C . ALA A 1 81 ? 12.470 0.035 -16.640 1.00 91.62 81 ALA A C 1
ATOM 636 O O . ALA A 1 81 ? 13.423 0.734 -16.979 1.00 91.62 81 ALA A O 1
ATOM 637 N N . ASP A 1 82 ? 12.352 -1.247 -16.992 1.00 91.25 82 ASP A N 1
ATOM 638 C CA . ASP A 1 82 ? 13.345 -1.980 -17.788 1.00 91.25 82 ASP A CA 1
ATOM 639 C C . ASP A 1 82 ? 13.478 -1.405 -19.206 1.00 91.25 82 ASP A C 1
ATOM 641 O O . ASP A 1 82 ? 14.588 -1.246 -19.720 1.00 91.25 82 ASP A O 1
ATOM 645 N N . ILE A 1 83 ? 12.354 -1.025 -19.828 1.00 93.25 83 ILE A N 1
ATOM 646 C CA . ILE A 1 83 ? 12.349 -0.324 -21.121 1.00 93.25 83 ILE A C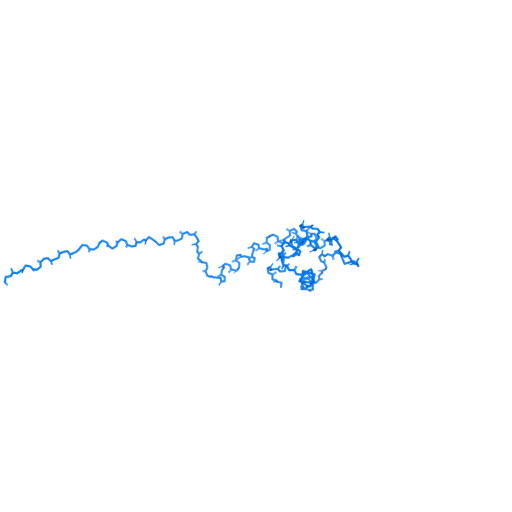A 1
ATOM 647 C C . ILE A 1 83 ? 13.086 1.015 -20.996 1.00 93.25 83 ILE A C 1
ATOM 649 O O . ILE A 1 83 ? 13.960 1.314 -21.809 1.00 93.25 83 ILE A O 1
ATOM 653 N N . ARG A 1 84 ? 12.780 1.804 -19.957 1.00 91.44 84 ARG A N 1
ATOM 654 C CA . ARG A 1 84 ? 13.443 3.093 -19.685 1.00 91.44 84 ARG A CA 1
ATOM 655 C C . ARG A 1 84 ? 14.938 2.956 -19.425 1.00 91.44 84 ARG A C 1
ATOM 657 O O . ARG A 1 84 ? 15.693 3.847 -19.799 1.00 91.44 84 ARG A O 1
ATOM 664 N N . ALA A 1 85 ? 15.350 1.878 -18.768 1.00 88.44 85 ALA A N 1
ATOM 665 C CA . ALA A 1 85 ? 16.750 1.590 -18.489 1.00 88.44 85 ALA A CA 1
ATOM 666 C C . ALA A 1 85 ? 17.528 1.144 -19.741 1.00 88.44 85 ALA A C 1
ATOM 668 O O . ALA A 1 85 ? 18.744 0.997 -19.658 1.00 88.44 85 ALA A O 1
ATOM 669 N N . GLY A 1 86 ? 16.852 0.948 -20.883 1.00 78.19 86 GLY A N 1
ATOM 670 C CA . GLY A 1 86 ? 17.471 0.467 -22.113 1.00 78.19 86 GLY A CA 1
ATOM 671 C C . GLY A 1 86 ? 17.955 -0.966 -21.930 1.00 78.19 86 GLY A C 1
ATOM 672 O O . GLY A 1 86 ? 19.143 -1.196 -21.751 1.00 78.19 86 GLY A O 1
ATOM 673 N N . ILE A 1 87 ? 17.015 -1.914 -21.910 1.00 61.91 87 ILE A N 1
ATOM 674 C CA . ILE A 1 87 ? 17.213 -3.356 -21.685 1.00 61.91 87 ILE A CA 1
ATOM 675 C C . ILE A 1 87 ? 18.638 -3.853 -22.029 1.00 61.91 87 ILE A C 1
ATOM 677 O O . ILE A 1 87 ? 18.948 -4.135 -23.186 1.00 61.91 87 ILE A O 1
ATOM 681 N N . LYS A 1 88 ? 19.469 -4.091 -21.001 1.00 55.34 88 LYS A N 1
ATOM 682 C CA . LYS A 1 88 ? 20.526 -5.111 -21.055 1.00 55.34 88 LYS A CA 1
ATOM 683 C C . LYS A 1 88 ? 19.830 -6.454 -20.868 1.00 55.34 88 LYS A C 1
ATOM 685 O O . LYS A 1 88 ? 19.497 -6.833 -19.747 1.00 55.34 88 LYS A O 1
ATOM 690 N N . ARG A 1 89 ? 19.546 -7.152 -21.968 1.00 53.00 89 ARG A N 1
ATOM 691 C CA . ARG A 1 89 ? 18.973 -8.504 -21.919 1.00 53.00 89 ARG A CA 1
ATOM 692 C C . ARG A 1 89 ? 19.996 -9.419 -21.227 1.00 53.00 89 ARG A C 1
ATOM 694 O O . ARG A 1 89 ? 21.128 -9.496 -21.708 1.00 53.00 89 ARG A O 1
ATOM 701 N N . PRO A 1 90 ? 19.660 -10.129 -20.136 1.00 49.31 90 PRO A N 1
ATOM 702 C CA . PRO A 1 90 ? 20.474 -11.252 -19.697 1.00 49.31 90 PRO A CA 1
ATOM 703 C C . PRO A 1 90 ? 20.284 -12.362 -20.737 1.00 49.31 90 PRO A C 1
ATOM 705 O O . PRO A 1 90 ? 19.266 -13.045 -20.742 1.00 49.31 90 PRO A O 1
ATOM 708 N N . GLY A 1 91 ? 21.213 -12.460 -21.688 1.00 52.69 91 GLY A N 1
ATOM 709 C CA . GLY A 1 91 ? 21.153 -13.454 -22.763 1.00 52.69 91 GLY A CA 1
ATOM 710 C C . GLY A 1 91 ? 21.997 -13.148 -23.999 1.00 52.69 91 GLY A C 1
ATOM 711 O O . GLY A 1 91 ? 22.284 -14.062 -24.760 1.00 52.69 91 GLY A O 1
ATOM 712 N N . GLU A 1 92 ? 22.457 -11.911 -24.194 1.00 46.22 92 GLU A N 1
ATOM 713 C CA . GLU A 1 92 ? 23.350 -11.575 -25.311 1.00 46.22 92 GLU A CA 1
ATOM 714 C C . GLU A 1 92 ? 24.806 -11.568 -24.825 1.00 46.22 92 GLU A C 1
ATOM 716 O O . GLU A 1 92 ? 25.420 -10.535 -24.561 1.00 46.22 92 GLU A O 1
ATOM 721 N N . SER A 1 93 ? 25.365 -12.767 -24.647 1.00 47.28 93 SER A N 1
ATOM 722 C CA . SER A 1 93 ? 26.810 -12.931 -24.747 1.00 47.28 93 SER A CA 1
ATOM 723 C C . SER A 1 93 ? 27.189 -12.644 -26.198 1.00 47.28 93 SER A C 1
ATOM 725 O O . SER A 1 93 ? 26.962 -13.486 -27.068 1.00 47.28 93 SER A O 1
ATOM 727 N N . SER A 1 94 ? 27.766 -11.472 -26.473 1.00 43.94 94 SER A N 1
ATOM 728 C CA . SER A 1 94 ? 28.585 -11.315 -27.676 1.00 43.94 94 SER A CA 1
ATOM 729 C C . SER A 1 94 ? 29.572 -12.484 -27.707 1.00 43.94 94 SER A C 1
ATOM 731 O O . SER A 1 94 ? 30.307 -12.655 -26.728 1.00 43.94 94 SER A O 1
ATOM 733 N N . PRO A 1 95 ? 29.621 -13.309 -28.767 1.00 54.50 95 PRO A N 1
ATOM 734 C CA . PRO A 1 95 ? 30.731 -14.232 -28.894 1.00 54.50 95 PRO A CA 1
ATOM 735 C C . PRO A 1 95 ? 32.009 -13.385 -28.994 1.00 54.50 95 PRO A C 1
ATOM 737 O O . PRO A 1 95 ? 31.999 -12.358 -29.684 1.00 54.50 95 PRO A O 1
ATOM 740 N N . PRO A 1 96 ? 33.116 -13.758 -28.330 1.00 48.41 96 PRO A N 1
ATOM 741 C CA . PRO A 1 96 ? 34.395 -13.160 -28.658 1.00 48.41 96 PRO A CA 1
ATOM 742 C C . PRO A 1 96 ? 34.652 -13.483 -30.128 1.00 48.41 96 PRO A C 1
ATOM 744 O O . PRO A 1 96 ? 34.794 -14.648 -30.507 1.00 48.41 96 PRO A O 1
ATOM 747 N N . GLY A 1 97 ? 34.636 -12.443 -30.963 1.00 39.25 97 GLY A N 1
ATOM 748 C CA . GLY A 1 97 ? 35.048 -12.522 -32.351 1.00 39.25 97 GLY A CA 1
ATOM 749 C C . GLY A 1 97 ? 36.415 -13.184 -32.394 1.00 39.25 97 GLY A C 1
ATOM 750 O O . GLY A 1 97 ? 37.421 -12.611 -31.979 1.00 39.25 97 GLY A O 1
ATOM 751 N N . LYS A 1 98 ? 36.428 -14.433 -32.850 1.00 54.03 98 LYS A N 1
ATOM 752 C CA . LYS A 1 98 ? 37.628 -15.202 -33.124 1.00 54.03 98 LYS A CA 1
ATOM 753 C C . LYS A 1 98 ? 38.305 -14.536 -34.322 1.00 54.03 98 LYS A C 1
ATOM 755 O O . LYS A 1 98 ? 38.054 -14.918 -35.459 1.00 54.03 98 LYS A O 1
ATOM 760 N N . ILE A 1 99 ? 39.141 -13.525 -34.086 1.00 55.38 99 ILE A N 1
ATOM 761 C CA . ILE A 1 99 ? 40.062 -13.035 -35.116 1.00 55.38 99 ILE A CA 1
ATOM 762 C C . ILE A 1 99 ? 41.186 -14.073 -35.198 1.00 55.38 99 ILE A C 1
ATOM 764 O O . ILE A 1 99 ? 42.230 -13.962 -34.563 1.00 55.38 99 ILE A O 1
ATOM 768 N N . ILE A 1 100 ? 40.936 -15.138 -35.955 1.00 49.97 100 ILE A N 1
ATOM 769 C CA . ILE A 1 100 ? 41.991 -15.923 -36.590 1.00 49.97 100 ILE A CA 1
ATOM 770 C C . ILE A 1 100 ? 42.219 -15.300 -37.961 1.00 49.97 100 ILE A C 1
ATOM 772 O O . ILE A 1 100 ? 41.586 -15.673 -38.940 1.00 49.97 100 ILE A O 1
ATOM 776 N N . SER A 1 101 ? 43.119 -14.325 -38.012 1.00 49.47 101 SER A N 1
ATOM 777 C CA . SER A 1 101 ? 43.737 -13.877 -39.255 1.00 49.47 101 SER A CA 1
ATOM 778 C C . SER A 1 101 ? 45.221 -14.192 -39.155 1.00 49.47 101 SER A C 1
ATOM 780 O O . SER A 1 101 ? 46.013 -13.436 -38.597 1.00 49.47 101 SER A O 1
ATOM 782 N N . SER A 1 102 ? 45.554 -15.375 -39.658 1.00 44.34 102 SER A N 1
ATOM 783 C CA . SER A 1 102 ? 46.902 -15.796 -40.005 1.00 44.34 102 SER A CA 1
ATOM 784 C C . SER A 1 102 ? 47.465 -14.876 -41.086 1.00 44.34 102 SER A C 1
ATOM 786 O O . SER A 1 102 ? 46.899 -14.820 -42.170 1.00 44.34 102 SER A O 1
ATOM 788 N N . ALA A 1 103 ? 48.613 -14.255 -40.830 1.00 48.69 103 ALA A N 1
ATOM 789 C CA . ALA A 1 103 ? 49.589 -13.928 -41.866 1.00 48.69 103 ALA A CA 1
ATOM 790 C C . ALA A 1 103 ? 50.964 -13.748 -41.211 1.00 48.69 103 ALA A C 1
ATOM 792 O O . ALA A 1 103 ? 51.360 -12.661 -40.801 1.00 48.69 103 ALA A O 1
ATOM 793 N N . ARG A 1 104 ? 51.686 -14.866 -41.074 1.00 48.41 104 ARG A N 1
ATOM 794 C CA . ARG A 1 104 ? 53.148 -14.841 -41.089 1.00 48.41 104 ARG A CA 1
ATOM 795 C C . ARG A 1 104 ? 53.545 -14.632 -42.545 1.00 48.41 104 ARG A C 1
ATOM 797 O O . ARG A 1 104 ? 53.476 -15.584 -43.313 1.00 48.41 104 ARG A O 1
ATOM 804 N N . GLU A 1 105 ? 53.981 -13.435 -42.905 1.00 51.19 105 GLU A N 1
ATOM 805 C CA . GLU A 1 105 ? 54.822 -13.259 -44.085 1.00 51.19 105 GLU A CA 1
ATOM 806 C C . GLU A 1 105 ? 56.238 -12.934 -43.627 1.00 51.19 105 GLU A C 1
ATOM 808 O O . GLU A 1 105 ? 56.556 -11.899 -43.047 1.00 51.19 105 GLU A O 1
ATOM 813 N N . ASN A 1 106 ? 57.054 -13.961 -43.808 1.00 47.03 106 ASN A N 1
ATOM 814 C CA . ASN A 1 106 ? 58.485 -14.008 -43.644 1.00 47.03 106 ASN A CA 1
ATOM 815 C 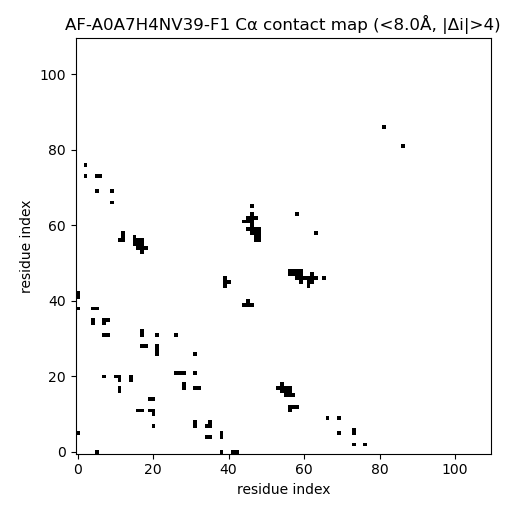C . ASN A 1 106 ? 59.124 -13.230 -44.801 1.00 47.03 106 ASN A C 1
ATOM 817 O O . ASN A 1 106 ? 59.318 -13.798 -45.875 1.00 47.03 106 ASN A O 1
ATOM 821 N N . THR A 1 107 ? 59.463 -11.958 -44.604 1.00 56.53 107 THR A N 1
ATOM 822 C CA . THR A 1 107 ? 60.362 -11.272 -45.540 1.00 56.53 107 THR A CA 1
ATOM 823 C C . THR A 1 107 ? 61.787 -11.640 -45.170 1.00 56.53 107 THR A C 1
ATOM 825 O O . THR A 1 107 ? 62.398 -11.079 -44.259 1.00 56.53 107 THR A O 1
ATOM 828 N N . GLY A 1 108 ? 62.271 -12.664 -45.868 1.00 50.66 108 GLY A N 1
ATOM 829 C CA . GLY A 1 108 ? 63.648 -13.104 -45.839 1.00 50.66 108 GLY A CA 1
ATOM 830 C C . GLY A 1 108 ? 64.608 -11.978 -46.210 1.00 50.66 108 GLY A C 1
ATOM 831 O O . GLY A 1 108 ? 64.404 -11.214 -47.148 1.00 50.66 108 GLY A O 1
ATOM 832 N N . ARG A 1 109 ? 65.674 -11.942 -45.426 1.00 44.91 109 ARG A N 1
ATOM 833 C CA . ARG A 1 109 ? 66.971 -11.336 -45.685 1.00 44.91 109 ARG A CA 1
ATOM 834 C C . ARG A 1 109 ? 67.558 -11.845 -47.007 1.00 44.91 109 ARG A C 1
ATOM 836 O O . ARG A 1 109 ? 67.735 -13.054 -47.137 1.00 44.91 109 ARG A O 1
ATOM 843 N N . PHE A 1 110 ? 67.941 -10.925 -47.886 1.00 48.84 110 PHE A N 1
ATOM 844 C CA . PHE A 1 110 ? 69.174 -10.981 -48.674 1.00 48.84 110 PHE A CA 1
ATOM 845 C C . PHE A 1 110 ? 69.770 -9.577 -48.703 1.00 48.84 110 PHE A C 1
ATOM 847 O O . PHE A 1 110 ? 68.990 -8.626 -48.931 1.00 48.84 110 PHE A O 1
#

Foldseek 3Di:
DALVLLVLLLLCQVVQALVVSCVVVVHDSVVSVVSPVVVCVVVVHHQFDDDDPSRGTHGDPVVVVCSVCSVVVSVVNVVVVCVVVPHPDPPDPPDPPPPPDDDDDDPDDD

pLDDT: mean 83.27, std 19.03, range [39.25, 97.94]